Protein AF-A0A803NLQ7-F1 (afdb_monomer)

Radius of gyration: 34.29 Å; Cα contacts (8 Å, |Δi|>4): 16; chains: 1; bounding box: 87×57×87 Å

Secondary structure (DSSP, 8-state):
---HHHHHHHHHHHHHHHHHHHHHHHHHHHHHHHHHHHHHHHHHHHHHHHHHHHHHHHHHHHHHHHHHHH-TT---GGGGGGHHHHHHHHHHHHHHHHHHHHHHT---------------PPPPPP--------THHHHHHHHHHHHHHHH--

pLDDT: mean 75.63, std 23.63, range [31.66, 98.44]

Sequence (153 aa):
MPSTKQLEVDNASLSKEVNDLKDERESIRTLLSKLGEEVKNKQTREEELEKEVESLTTAALEVFYEFWKAYPEGNFDYLGESKSVYLDFCVAQTAVENLEATTSTAPADQSNEIPAAQSVEPPAPSDQGNPYQEPGLLLFEYFSLFYVCLFGP

Structure (mmCIF, N/CA/C/O backbone):
data_AF-A0A803NLQ7-F1
#
_entry.id   AF-A0A803NLQ7-F1
#
loop_
_atom_site.group_PDB
_atom_site.id
_atom_site.type_symbol
_atom_site.label_atom_id
_atom_site.label_alt_id
_atom_site.label_comp_id
_atom_site.label_asym_id
_atom_site.label_entity_id
_atom_site.label_seq_id
_atom_site.pdbx_PDB_ins_code
_atom_site.Cartn_x
_atom_site.Cartn_y
_atom_site.Cartn_z
_atom_site.occupancy
_atom_site.B_iso_or_equiv
_atom_site.auth_seq_id
_atom_site.auth_comp_id
_atom_site.auth_asym_id
_atom_site.auth_atom_id
_atom_site.pdbx_PDB_model_num
ATOM 1 N N . MET A 1 1 ? -43.531 -0.250 50.586 1.00 66.62 1 MET A N 1
ATOM 2 C CA . MET A 1 1 ? -42.084 -0.082 50.833 1.00 66.62 1 MET A CA 1
ATOM 3 C C . MET A 1 1 ? -41.429 -1.443 50.686 1.00 66.62 1 MET A C 1
ATOM 5 O O . MET A 1 1 ? -41.978 -2.386 51.250 1.00 66.62 1 MET A O 1
ATOM 9 N N . PRO A 1 2 ? -40.353 -1.578 49.895 1.00 67.94 2 PRO A N 1
ATOM 10 C CA . PRO A 1 2 ? -39.622 -2.837 49.804 1.00 67.94 2 PRO A CA 1
ATOM 11 C C . PRO A 1 2 ? -39.078 -3.228 51.182 1.00 67.94 2 PRO A C 1
ATOM 13 O O . PRO A 1 2 ? -38.726 -2.369 51.991 1.00 67.94 2 PRO A O 1
ATOM 16 N N . SER A 1 3 ? -39.062 -4.530 51.463 1.00 86.00 3 SER A N 1
ATOM 17 C CA . SER A 1 3 ? -38.464 -5.058 52.690 1.00 86.00 3 SER A CA 1
ATOM 18 C C . SER A 1 3 ? -36.950 -4.846 52.659 1.00 86.00 3 SER A C 1
ATOM 20 O O . SER A 1 3 ? -36.338 -4.952 51.599 1.00 86.00 3 SER A O 1
ATOM 22 N N . THR A 1 4 ? -36.331 -4.618 53.816 1.00 88.88 4 THR A N 1
ATOM 23 C CA . THR A 1 4 ? -34.872 -4.477 53.964 1.00 88.88 4 THR A CA 1
ATOM 24 C C . THR A 1 4 ? -34.108 -5.638 53.321 1.00 88.88 4 THR A C 1
ATOM 26 O O . THR A 1 4 ? -33.102 -5.421 52.659 1.00 88.88 4 THR A O 1
ATOM 29 N N . LYS A 1 5 ? -34.654 -6.860 53.407 1.00 86.19 5 LYS A N 1
ATOM 30 C CA . LYS A 1 5 ? -34.083 -8.056 52.768 1.00 86.19 5 LYS A CA 1
ATOM 31 C C . LYS A 1 5 ? -34.077 -7.980 51.239 1.00 86.19 5 LYS A C 1
ATOM 33 O O . LYS A 1 5 ? -33.161 -8.489 50.611 1.00 86.19 5 LYS A O 1
ATOM 38 N N . GLN A 1 6 ? -35.092 -7.354 50.641 1.00 89.81 6 GLN A N 1
ATOM 39 C CA . GLN A 1 6 ? -35.156 -7.173 49.190 1.00 89.81 6 GLN A CA 1
ATOM 40 C C . GLN A 1 6 ? -34.090 -6.176 48.730 1.00 89.81 6 GLN A C 1
ATOM 42 O O . GLN A 1 6 ? -33.381 -6.441 47.770 1.00 89.81 6 GLN A O 1
ATOM 47 N N . LEU A 1 7 ? -33.914 -5.080 49.475 1.00 90.50 7 LEU A N 1
ATOM 48 C CA . LEU A 1 7 ? -32.880 -4.083 49.185 1.00 90.50 7 LEU A CA 1
ATOM 49 C C . LEU A 1 7 ? -31.461 -4.667 49.274 1.00 90.50 7 LEU A C 1
ATOM 51 O O . LEU A 1 7 ? -30.608 -4.312 48.467 1.00 90.50 7 LEU A O 1
ATOM 55 N N . GLU A 1 8 ? -31.198 -5.568 50.223 1.00 91.44 8 GLU A N 1
ATOM 56 C CA . GLU A 1 8 ? -29.903 -6.257 50.343 1.00 91.44 8 GLU A CA 1
ATOM 57 C C . GLU A 1 8 ? -29.620 -7.180 49.148 1.00 91.44 8 GLU A C 1
ATOM 59 O O . GLU A 1 8 ? -28.505 -7.181 48.623 1.00 91.44 8 GLU A O 1
ATOM 64 N N . VAL A 1 9 ? -30.630 -7.927 48.686 1.00 91.88 9 VAL A N 1
ATOM 65 C CA . VAL A 1 9 ? -30.521 -8.800 47.506 1.00 91.88 9 VAL A CA 1
ATOM 66 C C . VAL A 1 9 ? -30.294 -7.982 46.236 1.00 91.88 9 VAL A C 1
ATOM 68 O O . VAL A 1 9 ? -29.385 -8.290 45.465 1.00 91.88 9 VAL A O 1
ATOM 71 N N . ASP A 1 10 ? -31.066 -6.912 46.045 1.00 93.19 10 ASP A N 1
ATOM 72 C CA . ASP A 1 10 ? -30.948 -6.043 44.873 1.00 93.19 10 ASP A CA 1
ATOM 73 C C . ASP A 1 10 ? -29.567 -5.361 44.837 1.00 93.19 10 ASP A C 1
ATOM 75 O O . ASP A 1 10 ? -28.927 -5.292 43.789 1.00 93.19 10 ASP A O 1
ATOM 79 N N . ASN A 1 11 ? -29.046 -4.934 45.992 1.00 93.62 11 ASN A N 1
ATOM 80 C CA . ASN A 1 11 ? -27.717 -4.328 46.099 1.00 93.62 11 ASN A CA 1
ATOM 81 C C . ASN A 1 11 ? -26.581 -5.330 45.813 1.00 93.62 11 ASN A C 1
ATOM 83 O O . ASN A 1 11 ? -25.607 -4.995 45.133 1.00 93.62 11 ASN A O 1
ATOM 87 N N . ALA A 1 12 ? -26.710 -6.578 46.274 1.00 93.56 12 ALA A N 1
ATOM 88 C CA . ALA A 1 12 ? -25.753 -7.635 45.949 1.00 93.56 12 ALA A CA 1
ATOM 89 C C . ALA A 1 12 ? -25.755 -7.963 44.446 1.00 93.56 12 ALA A C 1
ATOM 91 O O . ALA A 1 12 ? -24.688 -8.130 43.851 1.00 93.56 12 ALA A O 1
ATOM 92 N N . SER A 1 13 ? -26.938 -7.996 43.822 1.00 95.88 13 SER A N 1
ATOM 93 C CA . SER A 1 13 ? -27.083 -8.205 42.377 1.00 95.88 13 SER A CA 1
ATOM 94 C C . SER A 1 13 ? -26.436 -7.074 41.578 1.00 95.88 13 SER A C 1
ATOM 96 O O . SER A 1 13 ? -25.624 -7.338 40.695 1.00 95.88 13 SER A O 1
ATOM 98 N N . LEU A 1 14 ? -26.729 -5.819 41.932 1.00 96.06 14 LEU A N 1
ATOM 99 C CA . LEU A 1 14 ? -26.138 -4.646 41.284 1.00 96.06 14 LEU A CA 1
ATOM 100 C C . LEU A 1 14 ? -24.616 -4.600 41.457 1.00 96.06 14 LEU A C 1
ATOM 102 O O . LEU A 1 14 ? -23.892 -4.286 40.518 1.00 96.06 14 LEU A O 1
ATOM 106 N N . SER A 1 15 ? -24.109 -4.949 42.642 1.00 96.25 15 SER A N 1
ATOM 107 C CA . SER A 1 15 ? -22.663 -5.010 42.893 1.00 96.25 15 SER A CA 1
ATOM 108 C C . SER A 1 15 ? -21.971 -6.047 42.010 1.00 96.25 15 SER A C 1
ATOM 110 O O . SER A 1 15 ? -20.867 -5.800 41.524 1.00 96.25 15 SER A O 1
ATOM 112 N N . LYS A 1 16 ? -22.619 -7.196 41.783 1.00 96.62 16 LYS A N 1
ATOM 113 C CA . LYS A 1 16 ? -22.115 -8.220 40.868 1.00 96.62 16 LYS A CA 1
ATOM 114 C C . LYS A 1 16 ? -22.099 -7.707 39.428 1.00 96.62 1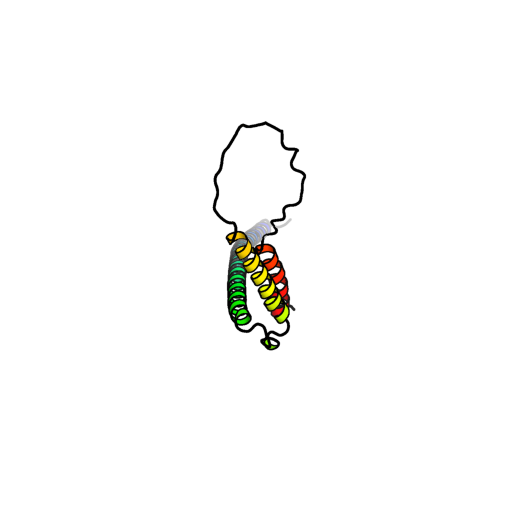6 LYS A C 1
ATOM 116 O O . LYS A 1 16 ? -21.056 -7.762 38.793 1.00 96.62 16 LYS A O 1
ATOM 121 N N . GLU A 1 17 ? -23.207 -7.143 38.957 1.00 97.44 17 GLU A N 1
ATOM 122 C CA . GLU A 1 17 ? -23.325 -6.618 37.591 1.00 97.44 17 GLU A CA 1
ATOM 123 C C . GLU A 1 17 ? -22.293 -5.514 37.305 1.00 97.44 17 GLU A C 1
ATOM 125 O O . GLU A 1 17 ? -21.660 -5.499 36.254 1.00 97.44 17 GLU A O 1
ATOM 130 N N . VAL A 1 18 ? -22.025 -4.633 38.275 1.00 97.38 18 VAL A N 1
ATOM 131 C CA . VAL A 1 18 ? -20.968 -3.614 38.162 1.00 97.38 18 VAL A CA 1
ATOM 132 C C . VAL A 1 18 ? -19.572 -4.232 38.051 1.00 97.38 18 VAL A C 1
ATOM 134 O O . VAL A 1 18 ? -18.720 -3.673 37.358 1.00 97.38 18 VAL A O 1
ATOM 137 N N . ASN A 1 19 ? -19.303 -5.341 38.741 1.00 97.12 19 ASN A N 1
ATOM 138 C CA . ASN A 1 19 ? -18.020 -6.032 38.622 1.00 97.12 19 ASN A CA 1
ATOM 139 C C . ASN A 1 19 ? -17.897 -6.748 37.275 1.00 97.12 19 ASN A C 1
ATOM 141 O O . ASN A 1 19 ? -16.887 -6.556 36.604 1.00 97.12 19 ASN A O 1
ATOM 145 N N . ASP A 1 20 ? -18.939 -7.454 36.837 1.00 97.69 20 ASP A N 1
ATOM 146 C CA . ASP A 1 20 ? -18.964 -8.126 35.534 1.00 97.69 20 ASP A CA 1
ATOM 147 C C . ASP A 1 20 ? -18.722 -7.101 34.399 1.00 97.69 20 ASP A C 1
ATOM 149 O O . ASP A 1 20 ? -17.845 -7.283 33.554 1.00 97.69 20 ASP A O 1
ATOM 153 N N . LEU A 1 21 ? -19.382 -5.935 34.450 1.00 97.94 21 LEU A N 1
ATOM 154 C CA . LEU A 1 21 ? -19.166 -4.842 33.491 1.00 97.94 21 LEU A CA 1
ATOM 155 C C . LEU A 1 21 ? -17.751 -4.243 33.545 1.00 97.94 21 LEU A C 1
ATOM 157 O O . LEU A 1 21 ? -17.234 -3.767 32.529 1.00 97.94 21 LEU A O 1
ATOM 161 N N . LYS A 1 22 ? -17.107 -4.213 34.718 1.00 97.81 22 LYS A N 1
ATOM 162 C CA . LYS A 1 22 ? -15.710 -3.758 34.827 1.00 97.81 22 LYS A CA 1
ATOM 163 C C . LYS A 1 22 ? -14.764 -4.729 34.135 1.00 97.81 22 LYS A C 1
ATOM 165 O O . LYS A 1 22 ? -13.850 -4.255 33.456 1.00 97.81 22 LYS A O 1
ATOM 170 N N . ASP A 1 23 ? -14.998 -6.026 34.287 1.00 97.56 23 ASP A N 1
ATOM 171 C CA . ASP A 1 23 ? -14.184 -7.075 33.678 1.00 97.56 23 ASP A CA 1
ATOM 172 C C . ASP A 1 23 ? -14.364 -7.087 32.155 1.00 97.56 23 ASP A C 1
ATOM 174 O O . ASP A 1 23 ? -13.380 -7.095 31.412 1.00 97.56 23 ASP A O 1
ATOM 178 N N . GLU A 1 24 ? -15.603 -6.963 31.670 1.00 98.25 24 GLU A N 1
ATOM 179 C CA . GLU A 1 24 ? -15.890 -6.815 30.239 1.00 98.25 24 GLU A CA 1
ATOM 180 C C . GLU A 1 24 ? -15.211 -5.577 29.648 1.00 98.25 24 GLU A C 1
ATOM 182 O O . GLU A 1 24 ? -14.551 -5.658 28.609 1.00 98.25 24 GLU A O 1
ATOM 187 N N . ARG A 1 25 ? -15.299 -4.429 30.330 1.00 98.19 25 ARG A N 1
ATOM 188 C CA . ARG A 1 25 ? -14.629 -3.196 29.897 1.00 98.19 25 ARG A CA 1
ATOM 189 C C . ARG A 1 25 ? -13.115 -3.378 29.808 1.00 98.19 25 ARG A C 1
ATOM 191 O O . ARG A 1 25 ? -12.493 -2.845 28.889 1.00 98.19 25 ARG A O 1
ATOM 198 N N . GLU A 1 26 ? -12.511 -4.085 30.756 1.00 98.00 26 GLU A N 1
ATOM 199 C CA . GLU A 1 26 ? -11.067 -4.327 30.751 1.00 98.00 26 GLU A CA 1
ATOM 200 C C . GLU A 1 26 ? -10.649 -5.291 29.632 1.00 98.00 26 GLU A C 1
ATOM 202 O O . GLU A 1 26 ? -9.649 -5.066 28.942 1.00 98.00 26 GLU A O 1
ATOM 207 N N . SER A 1 27 ? -11.475 -6.303 29.365 1.00 98.25 27 SER A N 1
ATOM 208 C CA . SER A 1 27 ? -11.308 -7.199 28.221 1.00 98.25 27 SER A CA 1
ATOM 209 C C . SER A 1 27 ? -11.376 -6.435 26.893 1.00 98.25 27 SER A C 1
ATOM 211 O O . SER A 1 27 ? -10.475 -6.552 26.059 1.00 98.25 27 SER A O 1
ATOM 213 N N . ILE A 1 28 ? -12.372 -5.557 26.724 1.00 98.44 28 ILE A N 1
ATOM 214 C CA . ILE A 1 28 ? -12.520 -4.714 25.526 1.00 98.44 28 ILE A CA 1
ATOM 215 C C . ILE A 1 28 ? -11.309 -3.794 25.343 1.00 98.44 28 ILE A C 1
ATOM 217 O O . ILE A 1 28 ? -10.797 -3.678 24.231 1.00 98.44 28 ILE A O 1
ATOM 221 N N . ARG A 1 29 ? -10.806 -3.166 26.413 1.00 98.19 29 ARG A N 1
ATOM 222 C CA . ARG A 1 29 ? -9.589 -2.337 26.340 1.00 98.19 29 ARG A CA 1
ATOM 223 C C . ARG A 1 29 ? -8.387 -3.134 25.861 1.00 98.19 29 ARG A C 1
ATOM 225 O O . ARG A 1 29 ? -7.671 -2.673 24.979 1.00 98.19 29 ARG A O 1
ATOM 232 N N . THR A 1 30 ? -8.207 -4.340 26.392 1.00 98.19 30 THR A N 1
ATOM 233 C CA . THR A 1 30 ? -7.112 -5.228 25.987 1.00 98.19 30 THR A CA 1
ATOM 234 C C . THR A 1 30 ? -7.209 -5.586 24.503 1.00 98.19 30 THR A C 1
ATOM 236 O O . THR A 1 30 ? -6.204 -5.557 23.792 1.00 98.19 30 THR A O 1
ATOM 239 N N . LEU A 1 31 ? -8.414 -5.894 24.015 1.00 98.25 31 LEU A N 1
ATOM 240 C CA . LEU A 1 31 ? -8.643 -6.189 22.599 1.00 98.25 31 LEU A CA 1
ATOM 241 C C . LEU A 1 31 ? -8.384 -4.969 21.709 1.00 98.25 31 LEU A C 1
ATOM 243 O O . LEU A 1 31 ? -7.722 -5.103 20.683 1.00 98.25 31 LEU A O 1
ATOM 247 N N . LEU A 1 32 ? -8.834 -3.780 22.117 1.00 98.00 32 LEU A N 1
ATOM 248 C CA . LEU A 1 32 ? -8.583 -2.537 21.383 1.00 98.00 32 LEU A CA 1
ATOM 249 C C . LEU A 1 32 ? -7.092 -2.200 21.306 1.00 98.00 32 LEU A C 1
ATOM 251 O O . LEU A 1 32 ? -6.620 -1.796 20.247 1.00 98.00 32 LEU A O 1
ATOM 255 N N . SER A 1 33 ? -6.337 -2.399 22.389 1.00 97.62 33 SER A N 1
ATOM 256 C CA . SER A 1 33 ? -4.886 -2.196 22.379 1.00 97.62 33 SER A CA 1
ATOM 257 C C . SER A 1 33 ? -4.183 -3.142 21.406 1.00 97.62 33 SER A C 1
ATOM 259 O O . SER A 1 33 ? -3.367 -2.685 20.611 1.00 97.62 33 SER A O 1
ATOM 261 N N . LYS A 1 34 ? -4.542 -4.434 21.410 1.00 98.12 34 LYS A N 1
ATOM 262 C CA . LYS A 1 34 ? -3.988 -5.416 20.462 1.00 98.12 34 LYS A CA 1
ATOM 263 C C . LYS A 1 34 ? -4.327 -5.073 19.014 1.00 98.12 34 LYS A C 1
ATOM 265 O O . LYS A 1 34 ? -3.459 -5.149 18.154 1.00 98.12 34 LYS A O 1
ATOM 270 N N . LEU A 1 35 ? -5.567 -4.659 18.753 1.00 97.88 35 LEU A N 1
ATOM 271 C CA . LEU A 1 35 ? -5.986 -4.237 17.420 1.00 97.88 35 LEU A CA 1
ATOM 272 C C . LEU A 1 35 ? -5.216 -2.994 16.956 1.00 97.88 35 LEU A C 1
ATOM 274 O O . LEU A 1 35 ? -4.787 -2.935 15.809 1.00 97.88 35 LEU A O 1
ATOM 278 N N . GLY A 1 36 ? -5.006 -2.018 17.845 1.00 98.06 36 GLY A N 1
ATOM 279 C CA . GLY A 1 36 ? -4.209 -0.830 17.540 1.00 98.06 36 GLY A CA 1
ATOM 280 C C . GLY A 1 36 ? -2.761 -1.168 17.177 1.00 98.06 36 GLY A C 1
ATOM 281 O O . GLY A 1 36 ? -2.215 -0.604 16.230 1.00 98.06 36 GLY A O 1
ATOM 282 N N . GLU A 1 37 ? -2.154 -2.121 17.885 1.00 97.94 37 GLU A N 1
ATOM 283 C CA . GLU A 1 37 ? -0.816 -2.623 17.563 1.00 97.94 37 GLU A CA 1
ATOM 284 C C . GLU A 1 37 ? -0.788 -3.365 16.219 1.00 97.94 37 GLU A C 1
ATOM 286 O O . GLU A 1 37 ? 0.096 -3.122 15.399 1.00 97.94 37 GLU A O 1
ATOM 291 N N . GLU A 1 38 ? -1.785 -4.210 15.942 1.00 97.94 38 GLU A N 1
ATOM 292 C CA . GLU A 1 38 ? -1.892 -4.923 14.666 1.00 97.94 38 GLU A CA 1
ATOM 293 C C . GLU A 1 38 ? -2.028 -3.960 13.478 1.00 97.94 38 GLU A C 1
ATOM 295 O O . GLU A 1 38 ? -1.360 -4.144 12.461 1.00 97.94 38 GLU A O 1
ATOM 300 N N . VAL A 1 39 ? -2.851 -2.914 13.607 1.00 97.88 39 VAL A N 1
ATOM 301 C CA . VAL A 1 39 ? -3.004 -1.878 12.572 1.00 97.88 39 VAL A CA 1
ATOM 302 C C . VAL A 1 39 ? -1.676 -1.177 12.310 1.00 97.88 39 VAL A C 1
ATOM 304 O O . VAL A 1 39 ? -1.276 -1.049 11.155 1.00 97.88 39 VAL A O 1
ATOM 307 N N . LYS A 1 40 ? -0.959 -0.783 13.367 1.00 97.56 40 LYS A N 1
ATOM 308 C CA . LYS A 1 40 ? 0.344 -0.130 13.229 1.00 97.56 40 LYS A CA 1
ATOM 309 C C . LYS A 1 40 ? 1.360 -1.035 12.527 1.00 97.56 40 LYS A C 1
ATOM 311 O O . LYS A 1 40 ? 2.056 -0.587 11.624 1.00 97.56 40 LYS A O 1
ATOM 316 N N . ASN A 1 41 ? 1.413 -2.311 12.904 1.00 97.81 41 ASN A N 1
ATOM 317 C CA . ASN A 1 41 ? 2.328 -3.270 12.286 1.00 97.81 41 ASN A CA 1
ATOM 318 C C . ASN A 1 41 ? 2.014 -3.482 10.799 1.00 97.81 41 ASN A C 1
ATOM 320 O O . ASN A 1 41 ? 2.933 -3.597 9.991 1.00 97.81 41 ASN A O 1
ATOM 324 N N . LYS A 1 42 ? 0.728 -3.503 10.422 1.00 96.88 42 LYS A N 1
ATOM 325 C CA . LYS A 1 42 ? 0.318 -3.587 9.012 1.00 96.88 42 LYS A CA 1
ATOM 326 C C . LYS A 1 42 ? 0.742 -2.355 8.218 1.00 96.88 42 LYS A C 1
ATOM 328 O O . LYS A 1 42 ? 1.287 -2.531 7.138 1.00 96.88 42 LYS A O 1
ATOM 333 N N . GLN A 1 43 ? 0.567 -1.154 8.769 1.00 97.31 43 GLN A N 1
ATOM 334 C CA . GLN A 1 43 ? 1.007 0.089 8.124 1.00 97.31 43 GLN A CA 1
ATOM 335 C C . GLN A 1 43 ? 2.519 0.100 7.889 1.00 97.31 43 GLN A C 1
ATOM 337 O O . GLN A 1 43 ? 2.968 0.362 6.783 1.00 97.31 43 GLN A O 1
ATOM 342 N N . THR A 1 44 ? 3.314 -0.276 8.894 1.00 97.38 44 THR A N 1
ATOM 343 C CA . THR A 1 44 ? 4.769 -0.378 8.717 1.00 97.38 44 THR A CA 1
ATOM 344 C C . THR A 1 44 ? 5.141 -1.399 7.641 1.00 97.38 44 THR A C 1
ATOM 346 O O . THR A 1 44 ? 6.012 -1.135 6.818 1.00 97.38 44 THR A O 1
ATOM 349 N N . ARG A 1 45 ? 4.460 -2.552 7.595 1.00 96.75 45 ARG A N 1
ATOM 350 C CA . ARG A 1 45 ? 4.722 -3.562 6.563 1.00 96.75 45 ARG A CA 1
ATOM 351 C C . ARG A 1 45 ? 4.338 -3.083 5.159 1.00 96.75 45 ARG A C 1
ATOM 353 O O . ARG A 1 45 ? 5.003 -3.462 4.200 1.00 96.75 45 ARG A O 1
ATOM 360 N N . GLU A 1 46 ? 3.276 -2.296 5.040 1.00 95.94 46 GLU A N 1
ATOM 361 C CA . GLU A 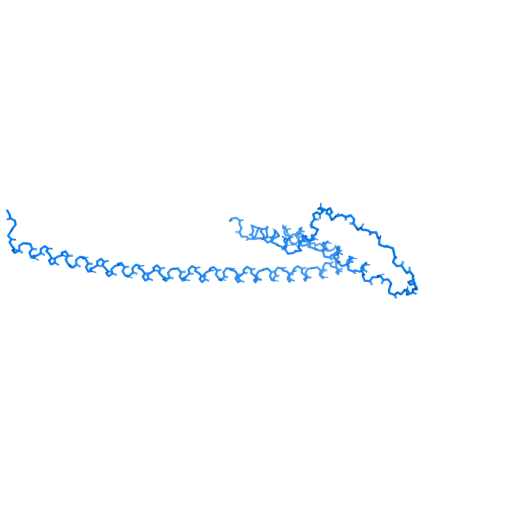1 46 ? 2.843 -1.678 3.785 1.00 95.94 46 GLU A CA 1
ATOM 362 C C . GLU A 1 46 ? 3.892 -0.685 3.270 1.00 95.94 46 GLU A C 1
ATOM 364 O O . GLU A 1 46 ? 4.337 -0.822 2.135 1.00 95.94 46 GLU A O 1
ATOM 369 N N . GLU A 1 47 ? 4.393 0.207 4.129 1.00 95.62 47 GLU A N 1
ATOM 370 C CA . GLU A 1 47 ? 5.477 1.144 3.791 1.00 95.62 47 GLU A CA 1
ATOM 371 C C . GLU A 1 47 ? 6.775 0.422 3.377 1.00 95.62 47 GLU A C 1
ATOM 373 O O . GLU A 1 47 ? 7.509 0.873 2.496 1.00 95.62 47 GLU A O 1
ATOM 378 N N . GLU A 1 48 ? 7.099 -0.705 4.018 1.00 96.75 48 GLU A N 1
ATOM 379 C CA . GLU A 1 48 ? 8.252 -1.530 3.638 1.00 96.75 48 GLU A CA 1
ATOM 380 C C . GLU A 1 48 ? 8.070 -2.179 2.262 1.00 96.75 48 GLU A C 1
ATOM 382 O O . GLU A 1 48 ? 9.017 -2.227 1.478 1.00 96.75 48 GLU A O 1
ATOM 387 N N . LEU A 1 49 ? 6.865 -2.680 1.969 1.00 94.50 49 LEU A N 1
ATOM 388 C CA . LEU A 1 49 ? 6.539 -3.261 0.667 1.00 94.50 49 LEU A CA 1
ATOM 389 C C . LEU A 1 49 ? 6.578 -2.217 -0.441 1.00 94.50 49 LEU A C 1
ATOM 391 O O . LEU A 1 49 ? 7.101 -2.505 -1.511 1.00 94.50 49 LEU A O 1
ATOM 395 N N . GLU A 1 50 ? 6.055 -1.020 -0.189 1.00 94.00 50 GLU A N 1
ATOM 396 C CA . GLU A 1 50 ? 6.084 0.085 -1.146 1.00 94.00 50 GLU A CA 1
ATOM 397 C C . GLU A 1 50 ? 7.526 0.381 -1.581 1.00 94.00 50 GLU A C 1
ATOM 399 O O . GLU A 1 50 ? 7.838 0.316 -2.770 1.00 94.00 50 GLU A O 1
ATOM 404 N N . LYS A 1 51 ? 8.443 0.533 -0.618 1.00 93.31 51 LYS A N 1
ATOM 405 C CA . LYS A 1 51 ? 9.876 0.739 -0.891 1.00 93.31 51 LYS A CA 1
ATOM 406 C C . LYS A 1 51 ? 10.525 -0.422 -1.643 1.00 93.31 51 LYS A C 1
ATOM 408 O O . LYS A 1 51 ? 11.385 -0.210 -2.497 1.00 93.31 51 LYS A O 1
ATOM 413 N N . GLU A 1 52 ? 10.156 -1.659 -1.315 1.00 94.62 52 GLU A N 1
ATOM 414 C CA . GLU A 1 52 ? 10.675 -2.845 -2.005 1.00 94.62 52 GLU A CA 1
ATOM 415 C C . GLU A 1 52 ? 10.223 -2.870 -3.473 1.00 94.62 52 GLU A C 1
ATOM 417 O O . GLU A 1 52 ? 11.036 -3.106 -4.370 1.00 94.62 52 GLU A O 1
ATOM 422 N N . VAL A 1 53 ? 8.952 -2.557 -3.737 1.00 89.69 53 VAL A N 1
ATOM 423 C CA . VAL A 1 53 ? 8.405 -2.480 -5.097 1.00 89.69 53 VAL A CA 1
ATOM 424 C C . VAL A 1 53 ? 9.032 -1.325 -5.878 1.00 89.69 53 VAL A C 1
ATOM 426 O O . VAL A 1 53 ? 9.388 -1.521 -7.040 1.00 89.69 53 VAL A O 1
ATOM 429 N N . GLU A 1 54 ? 9.230 -0.154 -5.269 1.00 88.00 54 GLU A N 1
ATOM 430 C CA . GLU A 1 54 ? 9.935 0.975 -5.896 1.00 88.00 54 GLU A CA 1
ATOM 431 C C . GLU A 1 54 ? 11.355 0.583 -6.32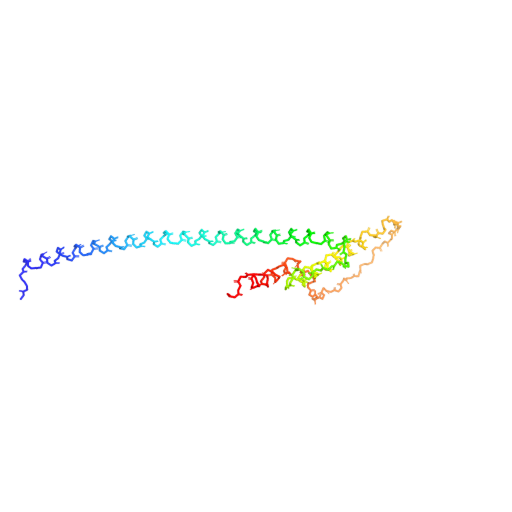6 1.00 88.00 54 GLU A C 1
ATOM 433 O O . GLU A 1 54 ? 11.764 0.825 -7.468 1.00 88.00 54 GLU A O 1
ATOM 438 N N . SER A 1 55 ? 12.096 -0.081 -5.434 1.00 91.75 55 SER A N 1
ATOM 439 C CA . SER A 1 55 ? 13.458 -0.538 -5.714 1.00 91.75 55 SER A CA 1
ATOM 440 C C . SER A 1 55 ? 13.494 -1.559 -6.851 1.00 91.75 55 SER A C 1
ATOM 442 O O . SER A 1 55 ? 14.309 -1.431 -7.767 1.00 91.75 55 SER A O 1
ATOM 444 N N . LEU A 1 56 ? 12.593 -2.546 -6.834 1.00 90.19 56 LEU A N 1
ATOM 445 C CA . LEU A 1 56 ? 12.507 -3.55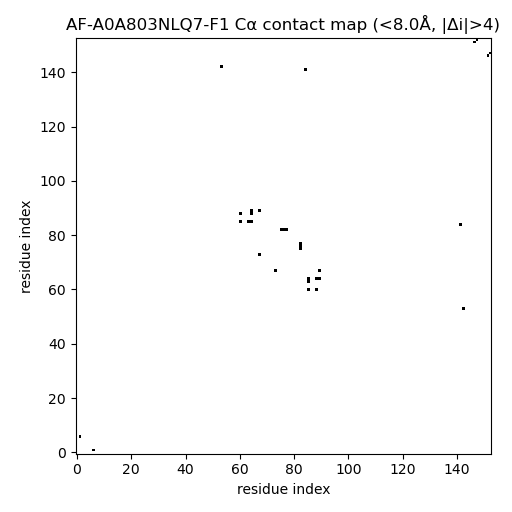9 -7.887 1.00 90.19 56 LEU A CA 1
ATOM 446 C C . LEU A 1 56 ? 12.084 -2.961 -9.230 1.00 90.19 56 LEU A C 1
ATOM 448 O O . LEU A 1 56 ? 12.623 -3.348 -10.266 1.00 90.19 56 LEU A O 1
ATOM 452 N N . THR A 1 57 ? 11.153 -2.008 -9.220 1.00 87.06 57 THR A N 1
ATOM 453 C CA . THR A 1 57 ? 10.695 -1.314 -10.430 1.00 87.06 57 THR A CA 1
ATOM 454 C C . THR A 1 57 ? 11.835 -0.520 -11.054 1.00 87.06 57 THR A C 1
ATOM 456 O O . THR A 1 57 ? 12.077 -0.638 -12.253 1.00 87.06 57 THR A O 1
ATOM 459 N N . THR A 1 58 ? 12.591 0.213 -10.234 1.00 87.31 58 THR A N 1
ATOM 460 C CA . THR A 1 58 ? 13.777 0.956 -10.681 1.00 87.31 58 THR A CA 1
ATOM 461 C C . THR A 1 58 ? 14.811 0.015 -11.299 1.00 87.31 58 THR A C 1
ATOM 463 O O . THR A 1 58 ? 15.217 0.215 -12.440 1.00 87.31 58 THR A O 1
ATOM 466 N N . ALA A 1 59 ? 15.158 -1.077 -10.609 1.00 88.75 59 ALA A N 1
ATOM 467 C CA . ALA A 1 59 ? 16.111 -2.058 -11.125 1.00 88.75 59 ALA A CA 1
ATOM 468 C C . ALA A 1 59 ? 15.639 -2.701 -12.444 1.00 88.75 59 ALA A C 1
ATOM 470 O O . ALA A 1 59 ? 16.433 -2.921 -13.358 1.00 88.75 59 ALA A O 1
ATOM 471 N N . ALA A 1 60 ? 14.341 -2.991 -12.575 1.00 87.38 60 ALA A N 1
ATOM 472 C CA . ALA A 1 60 ? 13.777 -3.537 -13.806 1.00 87.38 60 ALA A CA 1
ATOM 473 C C . ALA A 1 60 ? 13.851 -2.537 -14.972 1.00 87.38 60 ALA A C 1
ATOM 475 O O . ALA A 1 60 ? 14.151 -2.939 -16.099 1.00 87.38 60 ALA A O 1
ATOM 476 N N . LEU A 1 61 ? 13.595 -1.252 -14.711 1.00 89.50 61 LEU A N 1
ATOM 477 C CA . LEU A 1 61 ? 13.705 -0.180 -15.702 1.00 89.50 61 LEU A CA 1
ATOM 478 C C . LEU A 1 61 ? 15.155 0.028 -16.152 1.00 89.50 61 LEU A C 1
ATOM 480 O O . LEU A 1 61 ? 15.401 0.136 -17.350 1.00 89.50 61 LEU A O 1
ATOM 484 N N . GLU A 1 62 ? 16.117 0.000 -15.229 1.00 89.88 62 GLU A N 1
ATOM 485 C CA . GLU A 1 62 ? 17.549 0.090 -15.544 1.00 89.88 62 GLU A CA 1
ATOM 486 C C . GLU A 1 62 ? 18.017 -1.085 -16.414 1.00 89.88 62 GLU A C 1
ATOM 488 O O . GLU A 1 62 ? 18.639 -0.885 -17.458 1.00 89.88 62 GLU A O 1
ATOM 493 N N . VAL A 1 63 ? 17.661 -2.320 -16.041 1.00 91.56 63 VAL A N 1
ATOM 494 C CA . VAL A 1 63 ? 17.984 -3.514 -16.842 1.00 91.56 63 VAL A CA 1
ATOM 495 C C . VAL A 1 63 ? 17.352 -3.430 -18.231 1.00 91.56 63 VAL A C 1
ATOM 497 O O . VAL A 1 63 ? 17.987 -3.781 -19.229 1.00 91.56 63 VAL A O 1
ATOM 500 N N . PHE A 1 64 ? 16.104 -2.963 -18.311 1.00 90.44 64 PHE A N 1
ATOM 501 C CA . PHE A 1 64 ? 15.438 -2.765 -19.591 1.00 90.44 64 PHE A CA 1
ATOM 502 C C . PHE A 1 64 ? 16.136 -1.700 -20.436 1.00 90.44 64 PHE A C 1
ATOM 504 O O . PHE A 1 64 ? 16.315 -1.911 -21.632 1.00 90.44 64 PHE A O 1
ATOM 511 N N . TYR A 1 65 ? 16.556 -0.588 -19.835 1.00 91.81 65 TYR A N 1
ATOM 512 C CA . TYR A 1 65 ? 17.254 0.481 -20.536 1.00 91.81 65 TYR A CA 1
ATOM 513 C C . TYR A 1 65 ? 18.571 -0.002 -21.150 1.00 91.81 65 TYR A C 1
ATOM 515 O O . TYR A 1 65 ? 18.814 0.243 -22.331 1.00 91.81 65 TYR A O 1
ATOM 523 N N . GLU A 1 66 ? 19.371 -0.775 -20.412 1.00 93.94 66 GLU A N 1
ATOM 524 C CA . GLU A 1 66 ? 20.596 -1.384 -20.946 1.00 93.94 66 GLU A CA 1
ATOM 525 C C . GLU A 1 66 ? 20.304 -2.330 -22.122 1.00 93.94 66 GLU A C 1
ATOM 527 O O . GLU A 1 66 ? 20.988 -2.308 -23.150 1.00 93.94 66 GLU A O 1
ATOM 532 N N . PHE A 1 67 ? 19.241 -3.135 -22.014 1.00 93.56 67 PHE A N 1
ATOM 533 C CA . PHE A 1 67 ? 18.796 -3.998 -23.108 1.00 93.56 67 PHE A CA 1
ATOM 534 C C . PHE A 1 67 ? 18.337 -3.194 -24.333 1.00 93.56 67 PHE A C 1
ATOM 536 O O . PHE A 1 67 ? 18.730 -3.498 -25.462 1.00 93.56 67 PHE A O 1
ATOM 543 N N . TRP A 1 68 ? 17.533 -2.154 -24.120 1.00 94.19 68 TRP A N 1
ATOM 544 C CA . TRP A 1 68 ? 17.022 -1.277 -25.166 1.00 94.19 68 TRP A CA 1
ATOM 545 C C . TRP A 1 68 ? 18.150 -0.520 -25.871 1.00 94.19 68 TRP A C 1
ATOM 547 O O . TRP A 1 68 ? 18.171 -0.469 -27.097 1.00 94.19 68 TRP A O 1
ATOM 557 N N . LYS A 1 69 ? 19.141 -0.011 -25.132 1.00 93.31 69 LYS A N 1
ATOM 558 C CA . LYS A 1 69 ? 20.312 0.687 -25.684 1.00 93.31 69 LYS A CA 1
ATOM 559 C C . LYS A 1 69 ? 21.129 -0.211 -26.617 1.00 93.31 69 LYS A C 1
ATOM 561 O O . LYS A 1 69 ? 21.646 0.261 -27.629 1.00 93.31 69 LYS A O 1
ATOM 566 N N . ALA A 1 70 ? 21.210 -1.508 -26.313 1.00 94.00 70 ALA A N 1
ATOM 567 C CA . ALA A 1 70 ? 21.842 -2.496 -27.185 1.00 94.00 70 ALA A CA 1
ATOM 568 C C . ALA A 1 70 ? 20.992 -2.851 -28.423 1.00 94.00 70 ALA A C 1
ATOM 570 O O . ALA A 1 70 ? 21.551 -3.210 -29.461 1.00 94.00 70 ALA A O 1
ATOM 571 N N . TYR A 1 71 ? 19.661 -2.743 -28.333 1.00 92.44 71 TYR A N 1
ATOM 572 C CA . TYR A 1 71 ? 18.713 -3.133 -29.386 1.00 92.44 71 TYR A CA 1
ATOM 573 C C . TYR A 1 71 ? 17.554 -2.125 -29.549 1.00 92.44 71 TYR A C 1
ATOM 575 O O . TYR A 1 71 ? 16.391 -2.480 -29.332 1.00 92.44 71 TYR A O 1
ATOM 583 N N . PRO A 1 72 ? 17.825 -0.877 -29.978 1.00 87.25 72 PRO A N 1
ATOM 584 C CA . PRO A 1 72 ? 16.828 0.201 -29.960 1.00 87.25 72 PRO A CA 1
ATOM 585 C C . PRO A 1 72 ? 15.682 -0.005 -30.961 1.00 87.25 72 PRO A C 1
ATOM 587 O O . PRO A 1 72 ? 14.576 0.490 -30.757 1.00 87.25 72 PRO A O 1
ATOM 590 N N . GLU A 1 73 ? 15.926 -0.772 -32.026 1.00 88.69 73 GLU A N 1
ATOM 591 C CA . GLU A 1 73 ? 14.937 -1.131 -33.055 1.00 88.69 73 GLU A CA 1
ATOM 592 C C . GLU A 1 73 ? 14.177 -2.434 -32.729 1.00 88.69 73 GLU A C 1
ATOM 594 O O . GLU A 1 73 ? 13.474 -2.988 -33.577 1.00 88.69 73 GLU A O 1
ATOM 599 N N . GLY A 1 74 ? 14.336 -2.961 -31.510 1.00 88.06 74 GLY A N 1
ATOM 600 C CA . GLY A 1 74 ? 13.674 -4.181 -31.063 1.00 88.06 74 GLY A CA 1
ATOM 601 C C . GLY A 1 74 ? 12.144 -4.084 -31.078 1.00 88.06 74 GLY A C 1
ATOM 602 O O . GLY A 1 74 ? 11.554 -3.016 -30.907 1.00 88.06 74 GLY A O 1
ATOM 603 N N . ASN A 1 75 ? 11.475 -5.229 -31.252 1.00 89.81 75 ASN A N 1
ATOM 604 C CA . ASN A 1 75 ? 10.034 -5.307 -31.027 1.00 89.81 75 ASN A CA 1
ATOM 605 C C . ASN A 1 75 ? 9.746 -5.518 -29.532 1.00 89.81 75 ASN A C 1
ATOM 607 O O . ASN A 1 75 ? 10.059 -6.573 -28.982 1.00 89.81 75 ASN A O 1
ATOM 611 N N . PHE A 1 76 ? 9.090 -4.537 -28.913 1.00 90.31 76 PHE A N 1
ATOM 612 C CA . PHE A 1 76 ? 8.720 -4.539 -27.496 1.00 90.31 76 PHE A CA 1
ATOM 613 C C . PHE A 1 76 ? 7.211 -4.711 -27.247 1.00 90.31 76 PHE A C 1
ATOM 615 O O . PHE A 1 76 ? 6.722 -4.386 -26.170 1.00 90.31 76 PHE A O 1
ATOM 622 N N . ASP A 1 77 ? 6.443 -5.213 -28.220 1.00 90.81 77 ASP A N 1
ATOM 623 C CA . ASP A 1 77 ? 4.988 -5.417 -28.076 1.00 90.81 77 ASP A CA 1
ATOM 624 C C . ASP A 1 77 ? 4.616 -6.406 -26.957 1.00 90.81 77 ASP A C 1
ATOM 626 O O . ASP A 1 77 ? 3.510 -6.351 -26.424 1.00 90.81 77 ASP A O 1
ATOM 630 N N . TYR A 1 78 ? 5.549 -7.272 -26.545 1.00 87.44 78 TYR A N 1
ATOM 631 C CA . TYR A 1 78 ? 5.365 -8.177 -25.406 1.00 87.44 78 TYR A CA 1
ATOM 632 C C . TYR A 1 78 ? 5.192 -7.443 -24.066 1.00 87.44 78 TYR A C 1
ATOM 634 O O . TYR A 1 78 ? 4.706 -8.044 -23.113 1.00 87.44 78 TYR A O 1
ATOM 642 N N . LEU A 1 79 ? 5.573 -6.162 -23.988 1.00 86.44 79 LEU A N 1
ATOM 643 C CA . LEU A 1 79 ? 5.365 -5.322 -22.807 1.00 86.44 79 LEU A CA 1
ATOM 644 C C . LEU A 1 79 ? 3.904 -4.875 -22.643 1.00 86.44 79 LEU A C 1
ATOM 646 O O . LEU A 1 79 ? 3.554 -4.335 -21.595 1.00 86.44 79 LEU A O 1
ATOM 650 N N . GLY A 1 80 ? 3.053 -5.080 -23.655 1.00 92.25 80 GLY A N 1
ATOM 651 C CA . GLY A 1 80 ? 1.637 -4.725 -23.597 1.00 92.25 80 GLY A CA 1
ATOM 652 C C . GLY A 1 80 ? 1.417 -3.256 -23.231 1.00 92.25 80 GLY A C 1
ATOM 653 O O . GLY A 1 80 ? 2.032 -2.359 -23.808 1.00 92.25 80 GLY A O 1
ATOM 654 N N . GLU A 1 81 ? 0.544 -3.013 -22.256 1.00 90.56 81 GLU A N 1
ATOM 655 C CA . GLU A 1 81 ? 0.180 -1.668 -21.791 1.00 90.56 81 GLU A CA 1
ATOM 656 C C . GLU A 1 81 ? 1.343 -0.926 -21.122 1.00 90.56 81 GLU A C 1
ATOM 658 O O . GLU A 1 81 ? 1.417 0.298 -21.187 1.00 90.56 81 GLU A O 1
ATOM 663 N N . SER A 1 82 ? 2.308 -1.648 -20.549 1.00 84.75 82 SER A N 1
ATOM 664 C CA . SER A 1 82 ? 3.477 -1.040 -19.909 1.00 84.75 82 SER A CA 1
ATOM 665 C C . SER A 1 82 ? 4.508 -0.525 -20.916 1.00 84.75 82 SER A C 1
ATOM 667 O O . SER A 1 82 ? 5.443 0.171 -20.526 1.00 84.75 82 SER A O 1
ATOM 669 N N . LYS A 1 83 ? 4.361 -0.836 -22.213 1.00 87.81 83 LYS A N 1
ATOM 670 C CA . LYS A 1 83 ? 5.336 -0.481 -23.255 1.00 87.81 83 LYS A CA 1
ATOM 671 C C . LYS A 1 83 ? 5.678 1.010 -23.263 1.00 87.81 83 LYS A C 1
ATOM 673 O O . LYS A 1 83 ? 6.851 1.346 -23.398 1.00 87.81 83 LYS A O 1
ATOM 678 N N . SER A 1 84 ? 4.688 1.894 -23.118 1.00 88.88 84 SER A N 1
ATOM 679 C CA . SER A 1 84 ? 4.933 3.342 -23.107 1.00 88.88 84 SER A CA 1
ATOM 680 C C . SER A 1 84 ? 5.808 3.756 -21.928 1.00 88.88 84 SER A C 1
ATOM 682 O O . SER A 1 84 ? 6.794 4.443 -22.139 1.00 88.88 84 SER A O 1
ATOM 684 N N . VAL A 1 85 ? 5.530 3.250 -20.724 1.00 86.00 85 VAL A N 1
ATOM 685 C CA . VAL A 1 85 ? 6.283 3.582 -19.502 1.00 86.00 85 VAL A CA 1
ATOM 686 C C . VAL A 1 85 ? 7.763 3.221 -19.638 1.00 86.00 85 VAL A C 1
ATOM 688 O O . VAL A 1 85 ? 8.638 4.034 -19.349 1.00 86.00 85 VAL A O 1
ATOM 691 N N . TYR A 1 86 ? 8.054 2.014 -20.126 1.00 86.81 86 TYR A N 1
ATOM 692 C CA . TYR A 1 86 ? 9.430 1.555 -20.324 1.00 86.81 86 TYR A CA 1
ATOM 693 C C . TYR A 1 86 ? 10.173 2.367 -21.398 1.00 86.81 86 TYR A C 1
ATOM 695 O O . TYR A 1 86 ? 11.358 2.663 -21.239 1.00 86.81 86 TYR A O 1
ATOM 703 N N . LEU A 1 87 ? 9.496 2.749 -22.486 1.00 90.00 87 LEU A N 1
ATOM 704 C CA . LEU A 1 87 ? 10.104 3.555 -23.548 1.00 90.00 87 LEU A CA 1
ATOM 705 C C . LEU A 1 87 ? 10.292 5.020 -23.133 1.00 90.00 87 LEU A C 1
ATOM 707 O O . LEU A 1 87 ? 11.348 5.586 -23.413 1.00 90.00 87 LEU A O 1
ATOM 711 N N . ASP A 1 88 ? 9.327 5.611 -22.428 1.00 89.62 88 ASP A N 1
ATOM 712 C CA . ASP A 1 88 ? 9.419 6.973 -21.892 1.00 89.62 88 ASP A CA 1
ATOM 713 C C . ASP A 1 88 ? 10.593 7.088 -20.911 1.00 89.62 88 ASP A C 1
ATOM 715 O O . ASP A 1 88 ? 11.374 8.040 -20.989 1.00 89.62 88 ASP A O 1
ATOM 719 N N . PHE A 1 89 ? 10.793 6.071 -20.063 1.00 89.12 89 PHE A N 1
ATOM 720 C CA . PHE A 1 89 ? 11.970 5.971 -19.200 1.00 89.12 89 PHE A CA 1
ATOM 721 C C . PHE A 1 89 ? 13.279 5.972 -20.003 1.00 89.12 89 PHE A C 1
ATOM 723 O O . PHE A 1 89 ? 14.188 6.740 -19.696 1.00 89.12 89 PHE A O 1
ATOM 730 N N . CYS A 1 90 ? 13.375 5.173 -21.072 1.00 90.19 90 CYS A N 1
ATOM 731 C CA . CYS A 1 90 ? 14.582 5.117 -21.905 1.00 90.19 90 CYS A CA 1
ATOM 732 C C . CYS A 1 90 ? 14.901 6.462 -22.573 1.00 90.19 90 CYS A C 1
ATOM 734 O O . CYS A 1 90 ? 16.062 6.879 -22.631 1.00 90.19 90 CYS A O 1
ATOM 736 N N . VAL A 1 91 ? 13.872 7.158 -23.066 1.00 90.44 91 VAL A N 1
ATOM 737 C CA . VAL A 1 91 ? 14.014 8.491 -23.667 1.00 90.44 91 VAL A CA 1
ATOM 738 C C . VAL A 1 91 ? 14.501 9.500 -22.627 1.00 90.44 91 VAL A C 1
ATOM 740 O O . VAL A 1 91 ? 15.440 10.251 -22.901 1.00 90.44 91 VAL A O 1
ATOM 743 N N . ALA A 1 92 ? 13.910 9.496 -21.430 1.00 89.38 92 ALA A N 1
ATOM 744 C CA . ALA A 1 92 ? 14.318 10.372 -20.337 1.00 89.38 92 ALA A CA 1
ATOM 745 C C . ALA A 1 92 ? 15.769 10.105 -19.903 1.00 89.38 92 ALA A C 1
ATOM 747 O O . ALA A 1 92 ? 16.563 11.041 -19.818 1.00 89.38 92 ALA A O 1
ATOM 748 N N . GLN A 1 93 ? 16.146 8.838 -19.718 1.00 89.81 93 GLN A N 1
ATOM 749 C CA . GLN A 1 93 ? 17.498 8.451 -19.315 1.00 89.81 93 GLN A CA 1
ATOM 750 C C . GLN A 1 93 ? 18.547 8.851 -20.363 1.00 89.81 93 GLN A C 1
ATOM 752 O O . GLN A 1 93 ? 19.602 9.386 -20.026 1.00 89.81 93 GLN A O 1
ATOM 757 N N . THR A 1 94 ? 18.221 8.697 -21.649 1.00 90.69 94 THR A N 1
ATOM 758 C CA . THR A 1 94 ? 19.078 9.159 -22.752 1.00 90.69 94 THR A CA 1
ATOM 759 C C . THR A 1 94 ? 19.277 10.679 -22.708 1.00 90.69 94 THR A C 1
ATOM 761 O O . THR A 1 94 ? 20.374 11.177 -22.961 1.00 90.69 94 THR A O 1
ATOM 764 N N . ALA A 1 95 ? 18.230 11.446 -22.384 1.00 88.25 95 ALA A N 1
ATOM 765 C CA . ALA A 1 95 ? 18.332 12.898 -22.248 1.00 88.25 95 ALA A CA 1
ATOM 766 C C . ALA A 1 95 ? 19.242 13.309 -21.078 1.00 88.25 95 ALA A C 1
ATOM 768 O O . ALA A 1 95 ? 20.027 14.247 -21.225 1.00 88.25 95 ALA A O 1
ATOM 769 N N . VAL A 1 96 ? 19.180 12.583 -19.956 1.00 87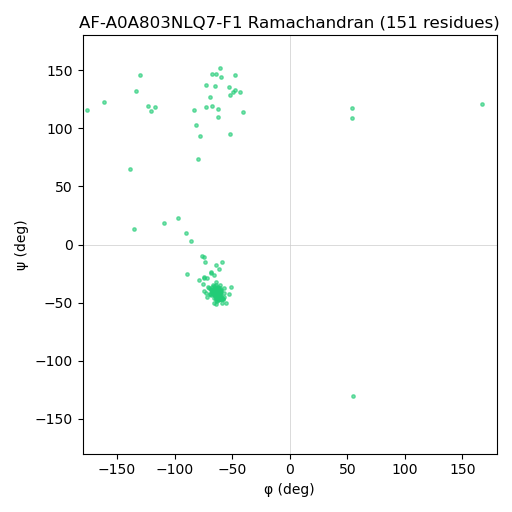.88 96 VAL A N 1
ATOM 770 C CA . VAL A 1 96 ? 20.057 12.788 -18.792 1.00 87.88 96 VAL A CA 1
ATOM 771 C C . VAL A 1 96 ? 21.518 12.508 -19.152 1.00 87.88 96 VAL A C 1
ATOM 773 O O . VAL A 1 96 ? 22.357 13.388 -18.970 1.00 87.88 96 VAL A O 1
ATOM 776 N N . GLU A 1 97 ? 21.823 11.353 -19.753 1.00 89.06 97 GLU A N 1
ATOM 777 C CA . GLU A 1 97 ? 23.192 11.012 -20.181 1.00 89.06 97 GLU A CA 1
ATOM 778 C C . GLU A 1 97 ? 23.776 12.061 -21.141 1.00 89.06 97 GLU A C 1
ATOM 780 O O . GLU A 1 97 ? 24.936 12.468 -21.025 1.00 89.06 97 GLU A O 1
ATOM 785 N N . ASN A 1 98 ? 22.962 12.543 -22.083 1.00 86.88 98 ASN A N 1
ATOM 786 C CA . ASN A 1 98 ? 23.378 13.575 -23.029 1.00 86.88 98 ASN A CA 1
ATOM 787 C C . ASN A 1 98 ? 23.673 14.914 -22.331 1.00 86.88 98 ASN A C 1
ATOM 789 O O . ASN A 1 98 ? 24.629 15.606 -22.693 1.00 86.88 98 ASN A O 1
ATOM 793 N N . LEU A 1 99 ? 22.888 15.284 -21.316 1.00 85.94 99 LEU A N 1
ATOM 794 C CA . LEU A 1 99 ? 23.127 16.489 -20.522 1.00 85.94 99 LEU A CA 1
ATOM 795 C C . LEU A 1 99 ? 24.433 16.378 -19.715 1.00 85.94 99 LEU A C 1
ATOM 797 O O . LEU A 1 99 ? 25.236 17.317 -19.694 1.00 85.94 99 LEU A O 1
ATOM 801 N N . GLU A 1 100 ? 24.698 15.219 -19.116 1.00 82.56 100 GLU A N 1
ATOM 802 C CA . GLU A 1 100 ? 25.934 14.956 -18.371 1.00 82.56 100 GLU A CA 1
ATOM 803 C C . GLU A 1 100 ? 27.175 15.020 -19.276 1.00 82.56 100 GLU A C 1
ATOM 805 O O . GLU A 1 100 ? 28.172 15.662 -18.929 1.00 82.56 100 GLU A O 1
ATOM 810 N N . ALA A 1 101 ? 27.095 14.461 -20.487 1.00 74.69 101 ALA A N 1
ATOM 811 C CA . ALA A 1 101 ? 28.181 14.505 -21.468 1.00 74.69 101 ALA A CA 1
ATOM 812 C C . ALA A 1 101 ? 28.521 15.941 -21.920 1.00 74.69 101 ALA A C 1
ATOM 814 O O . ALA A 1 101 ? 29.695 16.303 -22.057 1.00 74.69 101 ALA A O 1
ATOM 815 N N . THR A 1 102 ? 27.510 16.795 -22.110 1.00 71.69 102 THR A N 1
ATOM 816 C CA . THR A 1 102 ? 27.725 18.206 -22.494 1.00 71.69 102 THR A CA 1
ATOM 817 C C . THR A 1 102 ? 28.299 19.060 -21.362 1.00 71.69 102 THR A C 1
ATOM 819 O O . THR A 1 102 ? 29.075 19.978 -21.627 1.00 71.69 102 THR A O 1
ATOM 822 N N . THR A 1 103 ? 28.007 18.720 -20.104 1.00 59.25 103 THR A N 1
ATOM 823 C CA . THR A 1 103 ? 28.533 19.425 -18.921 1.00 59.25 103 THR A CA 1
ATOM 824 C C . THR A 1 103 ? 29.976 19.012 -18.597 1.00 59.25 103 THR A C 1
ATOM 826 O O . THR A 1 103 ? 30.774 19.829 -18.140 1.00 59.25 103 THR A O 1
ATOM 829 N N . SER A 1 104 ? 30.353 17.766 -18.904 1.00 55.78 104 SER A N 1
ATOM 830 C CA . SER A 1 104 ? 31.713 17.239 -18.712 1.00 55.78 104 SER A CA 1
ATOM 831 C C . SER A 1 104 ? 32.741 17.779 -19.726 1.00 55.78 104 SER A C 1
ATOM 833 O O . SER A 1 104 ? 33.945 17.708 -19.491 1.00 55.78 104 SER A O 1
ATOM 835 N N . THR A 1 105 ? 32.287 18.390 -20.827 1.00 47.62 105 THR A N 1
ATOM 836 C CA . THR A 1 105 ? 33.157 18.908 -21.903 1.00 47.62 105 THR A CA 1
ATOM 837 C C . THR A 1 105 ? 33.449 20.415 -21.778 1.00 47.62 105 THR A C 1
ATOM 839 O O . THR A 1 105 ? 33.790 21.071 -22.762 1.00 47.62 105 THR A O 1
ATOM 842 N N . ALA A 1 106 ? 33.330 21.007 -20.583 1.00 44.78 106 ALA A N 1
ATOM 843 C CA . ALA A 1 106 ? 33.831 22.362 -20.351 1.00 44.78 106 ALA A CA 1
ATOM 844 C C . ALA A 1 106 ? 35.376 22.333 -20.290 1.00 44.78 106 ALA A C 1
ATOM 846 O O . ALA A 1 106 ? 35.932 21.664 -19.417 1.00 44.78 106 ALA A O 1
ATOM 847 N N . PRO A 1 107 ? 36.104 23.017 -21.195 1.00 45.00 107 PRO A N 1
ATOM 848 C CA . PRO A 1 107 ? 37.560 22.994 -21.181 1.00 45.00 107 PRO A CA 1
ATOM 849 C C . PRO A 1 107 ? 38.103 23.703 -19.934 1.00 45.00 107 PRO A C 1
ATOM 851 O O . PRO A 1 107 ? 37.898 24.900 -19.734 1.00 45.00 107 PRO A O 1
ATOM 854 N N . ALA A 1 108 ? 38.843 22.955 -19.117 1.00 51.47 108 ALA A N 1
ATOM 855 C CA . ALA A 1 108 ? 39.756 23.498 -18.125 1.00 51.47 108 ALA A CA 1
ATOM 856 C C . ALA A 1 108 ? 41.039 23.961 -18.832 1.00 51.47 108 ALA A C 1
ATOM 858 O O . ALA A 1 108 ? 41.904 23.139 -19.103 1.00 51.47 108 ALA A O 1
ATOM 859 N N . ASP A 1 109 ? 41.112 25.242 -19.201 1.00 41.84 109 ASP A N 1
ATOM 860 C CA . ASP A 1 109 ? 42.294 26.110 -19.042 1.00 41.84 109 ASP A CA 1
ATOM 861 C C . ASP A 1 109 ? 42.135 27.404 -19.857 1.00 41.84 109 ASP A C 1
ATOM 863 O O . ASP A 1 109 ? 42.037 27.380 -21.082 1.00 41.84 109 ASP A O 1
ATOM 867 N N . GLN A 1 110 ? 42.181 28.553 -19.181 1.00 38.44 110 GLN A N 1
ATOM 868 C CA . GLN A 1 110 ? 43.383 29.394 -19.168 1.00 38.44 110 GLN A CA 1
ATOM 869 C C . GLN A 1 110 ? 43.165 30.591 -18.235 1.00 38.44 110 GLN A C 1
ATOM 871 O O . GLN A 1 110 ? 42.343 31.473 -18.481 1.00 38.44 110 GLN A O 1
ATOM 876 N N . SER A 1 111 ? 43.958 30.622 -17.164 1.00 46.91 111 SER A N 1
ATOM 877 C CA . SER A 1 111 ? 44.313 31.843 -16.444 1.00 46.91 111 SER A CA 1
ATOM 878 C C . SER A 1 111 ? 44.759 32.933 -17.422 1.00 46.91 111 SER A C 1
ATOM 880 O O . SER A 1 111 ? 45.628 32.669 -18.248 1.00 46.91 111 SER A O 1
ATOM 882 N N . ASN A 1 112 ? 44.249 34.158 -17.267 1.00 35.53 112 ASN A N 1
ATOM 883 C CA . ASN A 1 112 ? 45.067 35.369 -17.352 1.00 35.53 112 ASN A CA 1
ATOM 884 C C . ASN A 1 112 ? 44.366 36.578 -16.706 1.00 35.53 112 ASN A C 1
ATOM 886 O O . ASN A 1 112 ? 43.261 36.954 -17.075 1.00 35.53 112 ASN A O 1
ATOM 890 N N . GLU A 1 113 ? 45.089 37.143 -15.737 1.00 31.66 113 GLU A N 1
ATOM 891 C CA . GLU A 1 113 ? 45.096 38.524 -15.238 1.00 31.66 113 GLU A CA 1
ATOM 892 C C . GLU A 1 113 ? 43.792 39.195 -14.764 1.00 31.66 113 GLU A C 1
ATOM 894 O O . GLU A 1 113 ? 42.954 39.676 -15.520 1.00 31.66 113 GLU A O 1
ATOM 899 N N . ILE A 1 114 ? 43.734 39.372 -13.440 1.00 41.50 114 ILE A N 1
ATOM 900 C CA . ILE A 1 114 ? 42.954 40.403 -12.748 1.00 41.50 114 ILE A CA 1
ATOM 901 C C . ILE A 1 114 ? 43.517 41.787 -13.130 1.00 41.50 114 ILE A C 1
ATOM 903 O O . ILE A 1 114 ? 44.728 41.994 -13.020 1.00 41.50 114 ILE A O 1
ATOM 907 N N . PRO A 1 115 ? 42.657 42.782 -13.416 1.00 39.91 115 PRO A N 1
ATOM 908 C CA . PRO A 1 115 ? 42.757 43.996 -12.611 1.00 39.91 115 PRO A CA 1
ATOM 909 C C . PRO A 1 115 ? 41.404 44.527 -12.112 1.00 39.91 115 PRO A C 1
ATOM 911 O O . PRO A 1 115 ? 40.463 44.728 -12.867 1.00 39.91 115 PRO A O 1
ATOM 914 N N . ALA A 1 116 ? 41.421 44.824 -10.810 1.00 33.53 116 ALA A N 1
ATOM 915 C CA . ALA A 1 116 ? 40.683 45.844 -10.065 1.00 33.53 116 ALA A CA 1
ATOM 916 C C . ALA A 1 116 ? 39.145 45.913 -10.170 1.00 33.53 116 ALA A C 1
ATOM 918 O O . ALA A 1 116 ? 38.549 46.275 -11.179 1.00 33.53 116 ALA A O 1
ATOM 919 N N . ALA A 1 117 ? 38.530 45.694 -9.007 1.00 43.03 117 ALA A N 1
ATOM 920 C CA . ALA A 1 117 ? 37.120 45.883 -8.712 1.00 43.03 117 ALA A CA 1
ATOM 921 C C . ALA A 1 117 ? 36.569 47.254 -9.146 1.00 43.03 117 ALA A C 1
ATOM 923 O O . ALA A 1 117 ? 37.082 48.301 -8.748 1.00 43.03 117 ALA A O 1
ATOM 924 N N . GLN A 1 118 ? 35.428 47.234 -9.836 1.00 36.28 118 GLN A N 1
ATOM 925 C CA . GLN A 1 118 ? 34.425 48.288 -9.730 1.00 36.28 118 GLN A CA 1
ATOM 926 C C . GLN A 1 118 ? 33.115 47.670 -9.243 1.00 36.28 118 GLN A C 1
ATOM 928 O O . GLN A 1 118 ? 32.512 46.821 -9.892 1.00 36.28 118 GLN A O 1
ATOM 933 N N . SER A 1 119 ? 32.735 48.091 -8.038 1.00 46.00 119 SER A N 1
ATOM 934 C CA . SER A 1 119 ? 31.484 47.776 -7.362 1.00 46.00 119 SER A CA 1
ATOM 935 C C . SER A 1 119 ? 30.311 48.323 -8.170 1.00 46.00 119 SER A C 1
ATOM 937 O O . SER A 1 119 ? 30.109 49.536 -8.209 1.00 46.00 119 SER A O 1
ATOM 939 N N . VAL A 1 120 ? 29.523 47.436 -8.773 1.00 39.31 120 VAL A N 1
ATOM 940 C CA . VAL A 1 120 ? 28.159 47.749 -9.203 1.00 39.31 120 VAL A CA 1
ATOM 941 C C . VAL A 1 120 ? 27.239 46.744 -8.525 1.00 39.31 120 VAL A C 1
ATOM 943 O O . VAL A 1 120 ? 27.399 45.534 -8.657 1.00 39.31 120 VAL A O 1
ATOM 946 N N . GLU A 1 121 ? 26.341 47.293 -7.721 1.00 38.00 121 GLU A N 1
ATOM 947 C CA . GLU A 1 121 ? 25.299 46.621 -6.953 1.00 38.00 121 GLU A CA 1
ATOM 948 C C . GLU A 1 121 ? 24.453 45.698 -7.856 1.00 38.00 121 GLU A C 1
ATOM 950 O O . GLU A 1 121 ? 23.995 46.150 -8.911 1.00 38.00 121 GLU A O 1
ATOM 955 N N . PRO A 1 122 ? 24.249 44.412 -7.507 1.00 43.88 122 PRO A N 1
ATOM 956 C CA . PRO A 1 122 ? 23.384 43.544 -8.293 1.00 43.88 122 PRO A CA 1
ATOM 957 C C . PRO A 1 122 ? 21.911 43.932 -8.073 1.00 43.88 122 PRO A C 1
ATOM 959 O O . PRO A 1 122 ? 21.508 44.169 -6.931 1.00 43.88 122 PRO A O 1
ATOM 962 N N . PRO A 1 123 ? 21.078 43.979 -9.130 1.00 42.16 123 PRO A N 1
ATOM 963 C CA . PRO A 1 123 ? 19.643 44.147 -8.957 1.00 42.16 123 PRO A CA 1
ATOM 964 C C . PRO A 1 123 ? 19.061 42.935 -8.214 1.00 42.16 123 PRO A C 1
ATOM 966 O O . PRO A 1 123 ? 19.541 41.810 -8.358 1.00 42.16 123 PRO A O 1
ATOM 969 N N . ALA A 1 124 ? 18.035 43.194 -7.400 1.00 41.44 124 ALA A N 1
ATOM 970 C CA . ALA A 1 124 ?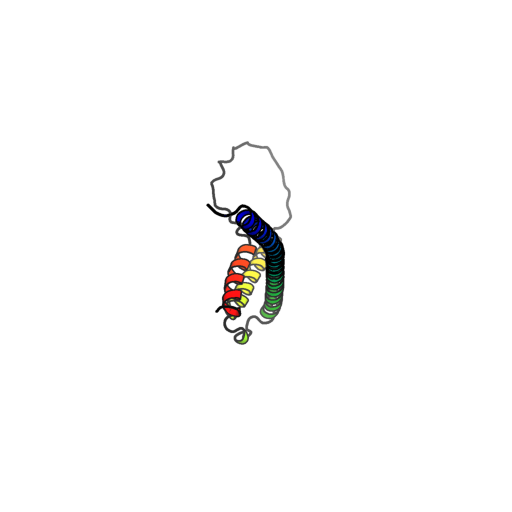 17.354 42.216 -6.556 1.00 41.44 124 ALA A CA 1
ATOM 971 C C . ALA A 1 124 ? 16.981 40.919 -7.309 1.00 41.44 124 ALA A C 1
ATOM 973 O O . ALA A 1 124 ? 16.622 40.986 -8.491 1.00 41.44 124 ALA A O 1
ATOM 974 N N . PRO A 1 125 ? 17.009 39.748 -6.641 1.00 40.00 125 PRO A N 1
ATOM 975 C CA . PRO A 1 125 ? 16.586 38.501 -7.259 1.00 40.00 125 PRO A CA 1
ATOM 976 C C . PRO A 1 125 ? 15.108 38.614 -7.636 1.00 40.00 125 PRO A C 1
ATOM 978 O O . PRO A 1 125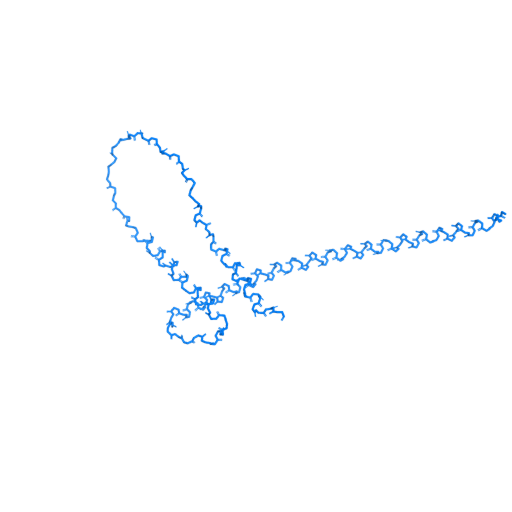 ? 14.241 38.803 -6.785 1.00 40.00 125 PRO A O 1
ATOM 981 N N . SER A 1 126 ? 14.838 38.544 -8.938 1.00 39.66 126 SER A N 1
ATOM 982 C CA . SER A 1 126 ? 13.489 38.325 -9.442 1.00 39.66 126 SER A CA 1
ATOM 983 C C . SER A 1 126 ? 13.086 36.901 -9.083 1.00 39.66 126 SER A C 1
ATOM 985 O O . SER A 1 126 ? 13.822 35.967 -9.399 1.00 39.66 126 SER A O 1
ATOM 987 N N . ASP A 1 127 ? 11.932 36.757 -8.433 1.00 46.78 127 ASP A N 1
ATOM 988 C CA . ASP A 1 127 ? 11.209 35.495 -8.279 1.00 46.78 127 ASP A CA 1
ATOM 989 C C . ASP A 1 127 ? 11.038 34.847 -9.662 1.00 46.78 127 ASP A C 1
ATOM 991 O O . ASP A 1 127 ? 10.129 35.175 -10.426 1.00 46.78 127 ASP A O 1
ATOM 995 N N . GLN A 1 128 ? 11.941 33.937 -10.012 1.00 37.62 128 GLN A N 1
ATOM 996 C CA . GLN A 1 128 ? 11.737 32.985 -11.088 1.00 37.62 128 GLN A CA 1
ATOM 997 C C . GLN A 1 128 ? 11.756 31.599 -10.472 1.00 37.62 128 GLN A C 1
ATOM 999 O O . GLN A 1 128 ? 12.726 31.190 -9.835 1.00 37.62 128 GLN A O 1
ATOM 1004 N N . GLY A 1 129 ? 10.607 30.941 -10.626 1.00 35.06 129 GLY A N 1
ATOM 1005 C CA . GLY A 1 129 ? 10.275 29.652 -10.058 1.00 35.06 129 GLY A CA 1
ATOM 1006 C C . GLY A 1 129 ? 11.415 28.655 -10.174 1.00 35.06 129 GLY 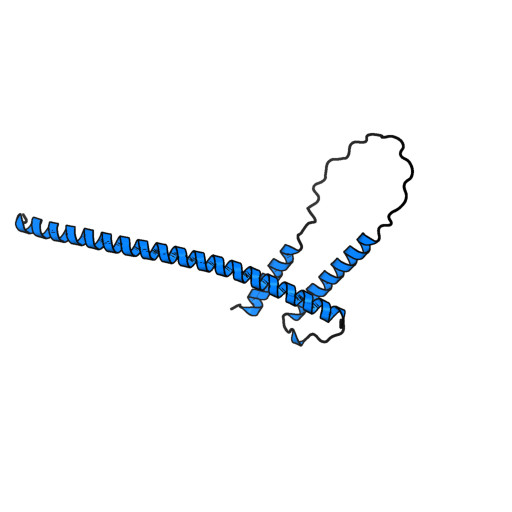A C 1
ATOM 1007 O O . GLY A 1 129 ? 12.019 28.471 -11.228 1.00 35.06 129 GLY A O 1
ATOM 1008 N N . ASN A 1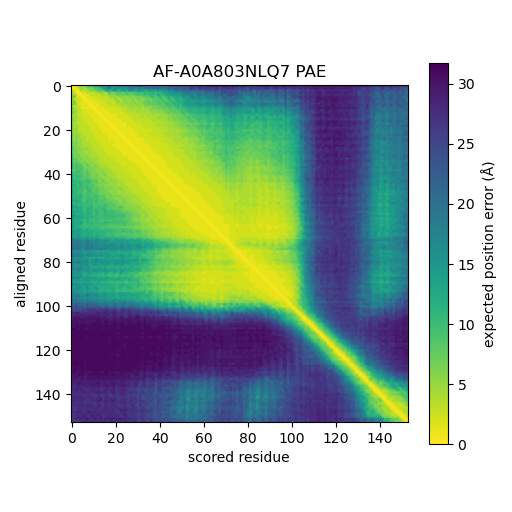 130 ? 11.669 28.031 -9.036 1.00 33.06 130 ASN A N 1
ATOM 1009 C CA . ASN A 1 130 ? 12.538 26.894 -8.838 1.00 33.06 130 ASN A CA 1
ATOM 1010 C C . ASN A 1 130 ? 12.402 25.864 -9.991 1.00 33.06 130 ASN A C 1
ATOM 1012 O O . ASN A 1 130 ? 11.330 25.275 -10.119 1.00 33.06 130 ASN A O 1
ATOM 1016 N N . PRO A 1 131 ? 13.436 25.622 -10.824 1.00 40.47 131 PRO A N 1
ATOM 1017 C CA . PRO A 1 131 ? 13.412 24.561 -11.832 1.00 40.47 131 PRO A CA 1
ATOM 1018 C C . PRO A 1 131 ? 13.848 23.203 -11.261 1.00 40.47 131 PRO A C 1
ATOM 1020 O O . PRO A 1 131 ? 13.919 22.224 -11.999 1.00 40.47 131 PRO A O 1
ATOM 1023 N N . TYR A 1 132 ? 14.132 23.114 -9.957 1.00 38.31 132 TYR A N 1
ATOM 1024 C CA . TYR A 1 132 ? 14.404 21.843 -9.294 1.00 38.31 132 TYR A CA 1
ATOM 1025 C C . TYR A 1 132 ? 13.088 21.126 -8.989 1.00 38.31 132 TYR A C 1
ATOM 1027 O O . TYR A 1 132 ? 12.627 21.078 -7.850 1.00 38.31 132 TYR A O 1
ATOM 1035 N N . GLN A 1 133 ? 12.468 20.580 -10.031 1.00 42.16 133 GLN A N 1
ATOM 1036 C CA . GLN A 1 133 ? 11.527 19.487 -9.863 1.00 42.16 133 GLN A CA 1
ATOM 1037 C C . GLN A 1 133 ? 12.371 18.219 -9.752 1.00 42.16 133 GLN A C 1
ATOM 1039 O O . GLN A 1 133 ? 12.964 17.770 -10.732 1.00 42.16 133 GLN A O 1
ATOM 1044 N N . GLU A 1 134 ? 12.529 17.727 -8.522 1.00 37.78 134 GLU A N 1
ATOM 1045 C CA . GLU A 1 134 ? 13.314 16.528 -8.249 1.00 37.78 134 GLU A CA 1
ATOM 1046 C C . GLU A 1 134 ? 12.843 15.363 -9.136 1.00 37.78 134 GLU A C 1
ATOM 1048 O O . GLU A 1 134 ? 11.635 15.115 -9.222 1.00 37.78 134 GLU A O 1
ATOM 1053 N N . PRO A 1 135 ? 13.763 14.592 -9.744 1.00 42.59 135 PRO A N 1
ATOM 1054 C CA . PRO A 1 135 ? 13.409 13.414 -10.538 1.00 42.59 135 PRO A CA 1
ATOM 1055 C C . PRO A 1 135 ? 12.628 12.352 -9.736 1.00 42.59 135 PRO A C 1
ATOM 1057 O O . PRO A 1 135 ? 11.972 11.499 -10.330 1.00 42.59 135 PRO A O 1
ATOM 1060 N N . GLY A 1 136 ? 12.619 12.436 -8.399 1.00 36.66 136 GLY A N 1
ATOM 1061 C CA . GLY A 1 136 ? 11.816 11.578 -7.524 1.00 36.66 136 GLY A CA 1
ATOM 1062 C C . GLY A 1 136 ? 10.299 11.800 -7.610 1.00 36.66 136 GLY A C 1
ATOM 1063 O O . GLY A 1 136 ? 9.541 10.875 -7.333 1.00 36.66 136 GLY A O 1
ATOM 1064 N N . LEU A 1 137 ? 9.828 12.976 -8.046 1.00 38.66 137 LEU A N 1
ATOM 1065 C CA . LEU A 1 137 ? 8.387 13.246 -8.184 1.00 38.66 137 LEU A CA 1
ATOM 1066 C C . LEU A 1 137 ? 7.764 12.553 -9.403 1.00 38.66 137 LEU A C 1
ATOM 1068 O O . LEU A 1 137 ? 6.591 12.191 -9.360 1.00 38.66 137 LEU A O 1
ATOM 1072 N N . LEU A 1 138 ? 8.544 12.325 -10.466 1.00 47.78 138 LEU A N 1
ATOM 1073 C CA . LEU A 1 138 ? 8.070 11.592 -11.643 1.00 47.78 138 LEU A CA 1
ATOM 1074 C C . LEU A 1 138 ? 7.848 10.114 -11.310 1.00 47.78 138 LEU A C 1
ATOM 1076 O O . LEU A 1 138 ? 6.814 9.559 -11.667 1.00 47.78 138 LEU A O 1
ATOM 1080 N N . LEU A 1 139 ? 8.767 9.493 -10.564 1.00 47.56 139 LEU A N 1
ATOM 1081 C CA . LEU A 1 139 ? 8.642 8.101 -10.114 1.00 47.56 139 LEU A CA 1
ATOM 1082 C C . LEU A 1 139 ? 7.360 7.856 -9.300 1.00 47.56 139 LEU A C 1
ATOM 1084 O O . LEU A 1 139 ? 6.710 6.832 -9.497 1.00 47.56 139 LEU A O 1
ATOM 1088 N N . PHE A 1 140 ? 6.950 8.813 -8.462 1.00 44.59 140 PHE A N 1
ATOM 1089 C CA . PHE A 1 140 ? 5.743 8.706 -7.634 1.00 44.59 140 PHE A CA 1
ATOM 1090 C C . PHE A 1 140 ? 4.437 8.738 -8.460 1.00 44.59 140 PHE A C 1
ATOM 1092 O O . PHE A 1 140 ? 3.495 7.984 -8.193 1.00 44.59 140 PHE A O 1
ATOM 1099 N N . GLU A 1 141 ? 4.382 9.560 -9.517 1.00 47.41 141 GLU A N 1
ATOM 1100 C CA . GLU A 1 141 ? 3.248 9.565 -10.457 1.00 47.41 141 GLU A CA 1
ATOM 1101 C C . GLU A 1 141 ? 3.221 8.301 -11.334 1.00 47.41 141 GLU A C 1
ATOM 1103 O O . GLU A 1 141 ? 2.147 7.737 -11.569 1.00 47.41 141 GLU A O 1
ATOM 1108 N N . TYR A 1 142 ? 4.388 7.789 -11.746 1.00 53.22 142 TYR A N 1
ATOM 1109 C CA . TYR A 1 142 ? 4.485 6.516 -12.470 1.00 53.22 142 TYR A CA 1
ATOM 1110 C C . TYR A 1 142 ? 4.058 5.322 -11.606 1.00 53.22 142 TYR A C 1
ATOM 1112 O O . TYR A 1 142 ? 3.397 4.415 -12.113 1.00 53.22 142 TYR A O 1
ATOM 1120 N N . PHE A 1 143 ? 4.356 5.339 -10.304 1.00 51.72 143 PHE A N 1
ATOM 1121 C CA . PHE A 1 143 ? 3.938 4.299 -9.362 1.00 51.72 143 PHE A CA 1
ATOM 1122 C C . PHE A 1 143 ? 2.415 4.248 -9.198 1.00 51.72 143 PHE A C 1
ATOM 1124 O O . PHE A 1 143 ? 1.823 3.169 -9.217 1.00 51.72 143 PHE A O 1
ATOM 1131 N N . SER A 1 144 ? 1.758 5.413 -9.140 1.00 49.72 144 SER A N 1
ATOM 1132 C CA . SER A 1 144 ? 0.292 5.501 -9.079 1.00 49.72 144 SER A CA 1
ATOM 1133 C C . SER A 1 144 ? -0.382 4.907 -10.326 1.00 49.72 144 SER A C 1
ATOM 1135 O O . SER A 1 144 ? -1.413 4.248 -10.215 1.00 49.72 144 SER A O 1
ATOM 1137 N N . LEU A 1 145 ? 0.217 5.073 -11.511 1.00 50.72 145 LEU A N 1
ATOM 1138 C CA . LEU A 1 145 ? -0.252 4.446 -12.754 1.00 50.72 145 LEU A CA 1
ATOM 1139 C C . LEU A 1 145 ? 0.029 2.935 -12.790 1.00 50.72 145 LEU A C 1
ATOM 1141 O O . LEU A 1 145 ? -0.844 2.161 -13.178 1.00 50.72 145 LEU A O 1
ATOM 1145 N N . PHE A 1 146 ? 1.208 2.498 -12.341 1.00 52.72 146 PHE A N 1
ATOM 1146 C CA . PHE A 1 146 ? 1.596 1.083 -12.340 1.00 52.72 146 PHE A CA 1
ATOM 1147 C C . PHE A 1 146 ? 0.776 0.254 -11.338 1.00 52.72 146 PHE A C 1
ATOM 1149 O O . PHE A 1 146 ? 0.349 -0.856 -11.656 1.00 52.72 146 PHE A O 1
ATOM 1156 N N . TYR A 1 147 ? 0.487 0.812 -10.158 1.00 47.75 147 TYR A N 1
ATOM 1157 C CA . TYR A 1 147 ? -0.347 0.169 -9.142 1.00 47.75 147 TYR A CA 1
ATOM 1158 C C . TYR A 1 147 ? -1.808 0.051 -9.598 1.00 47.75 147 TYR A C 1
ATOM 1160 O O . TYR A 1 147 ? -2.422 -0.997 -9.423 1.00 47.75 147 TYR A O 1
ATOM 1168 N N . VAL A 1 148 ? -2.362 1.073 -10.260 1.00 49.28 148 VAL A N 1
ATOM 1169 C CA . VAL A 1 148 ? -3.721 1.008 -10.829 1.00 49.28 148 VAL A CA 1
ATOM 1170 C C . VAL A 1 148 ? -3.805 0.005 -11.989 1.00 49.28 148 VAL A C 1
ATOM 1172 O O . VAL A 1 148 ? -4.801 -0.705 -12.088 1.00 49.28 148 VAL A O 1
ATOM 1175 N N . CYS A 1 149 ? -2.767 -0.119 -12.822 1.00 48.56 149 CYS A N 1
ATOM 1176 C CA . CYS A 1 149 ? -2.744 -1.073 -13.939 1.00 48.56 149 CYS A CA 1
ATOM 1177 C C . CYS A 1 149 ? -2.507 -2.534 -13.515 1.00 48.56 149 CYS A C 1
ATOM 1179 O O . CYS A 1 149 ? -3.045 -3.439 -14.148 1.00 48.56 149 CYS A O 1
ATOM 1181 N N . LEU A 1 150 ? -1.716 -2.790 -12.466 1.00 41.75 150 LEU A N 1
ATOM 1182 C CA . LEU A 1 150 ? -1.480 -4.154 -11.972 1.00 41.75 150 LEU A CA 1
ATOM 1183 C C . LEU A 1 150 ? -2.502 -4.613 -10.923 1.00 41.75 150 LEU A C 1
ATOM 1185 O O . LEU A 1 150 ? -2.705 -5.819 -10.781 1.00 41.75 150 LEU A O 1
ATOM 1189 N N . PHE A 1 151 ? -3.129 -3.684 -10.192 1.00 43.50 151 PHE A N 1
ATOM 1190 C CA . PHE A 1 151 ? -3.920 -4.005 -8.999 1.00 43.50 151 PHE A CA 1
ATOM 1191 C C . PHE A 1 151 ? -5.288 -3.302 -8.891 1.00 43.50 151 PHE A C 1
ATOM 1193 O O . PHE A 1 151 ? -5.883 -3.360 -7.815 1.00 43.50 151 PHE A O 1
ATOM 1200 N N . GLY A 1 152 ? -5.830 -2.663 -9.939 1.00 35.94 152 GLY A N 1
ATOM 1201 C CA . GLY A 1 152 ? -7.142 -1.999 -9.843 1.00 35.94 152 GLY A CA 1
ATOM 1202 C C . GLY A 1 152 ? -8.159 -2.343 -10.941 1.00 35.94 152 GLY A C 1
ATOM 1203 O O . GLY A 1 152 ? -7.789 -2.391 -12.113 1.00 35.94 152 GLY A O 1
ATOM 1204 N N . PRO A 1 153 ? -9.471 -2.383 -10.623 1.00 45.62 153 PRO A N 1
ATOM 1205 C CA . PRO A 1 153 ? -10.121 -2.983 -9.447 1.00 45.62 153 PRO A CA 1
ATOM 1206 C C . PRO A 1 153 ? -10.210 -4.522 -9.499 1.00 45.62 153 PRO A C 1
ATOM 1208 O O . PRO A 1 153 ? -10.167 -5.101 -10.607 1.00 45.62 153 PRO A O 1
#

Solvent-accessible surface area (backbone atoms only — not comparable to full-atom values): 9366 Å² total; per-residue (Å²): 129,85,52,73,70,54,55,54,52,52,49,52,52,51,55,48,52,56,49,53,52,51,52,52,51,52,52,52,50,54,51,52,52,53,50,54,51,51,53,52,54,50,51,54,51,49,58,52,47,52,53,50,51,53,52,52,51,50,53,52,50,52,56,46,38,58,52,36,73,77,41,76,87,60,90,58,71,88,48,56,87,53,36,60,61,60,49,52,50,42,54,51,52,52,54,49,54,54,51,53,56,62,64,70,66,64,84,90,79,80,92,79,80,89,80,79,90,77,93,71,85,77,79,77,87,72,94,66,80,81,82,80,72,57,76,67,61,56,55,55,57,51,47,57,52,50,49,42,72,77,70,54,133

Foldseek 3Di:
DDDPVVVVVVVVVVVVVVVVVVVVVVVVVVVVVVVVVVVVVVVVVVVVVLVVVLVVVVVVLVVLLVVCVVPVVDDPCVCPPCVVVSVVSNVVVVVVVVVVVVVVPDDDDDDDDDDDDDDDDDPDDDPDDDPPPDPVVVSVVVVVVVCCVVPND

Organism: Cannabis sativa (NCBI:txid3483)

Mean predicted aligned error: 16.11 Å

Nearest PDB structures (foldseek):
  6o35-assembly1_B-2  TM=4.173E-01  e=4.663E+00  synthetic construct
  7ung-assembly1_B0  TM=3.164E-01  e=3.549E+00  Homo sapiens
  7ung-assembly1_B9  TM=3.367E-01  e=4.992E+00  Homo sapiens
  8otz-assembly1_D9  TM=3.585E-01  e=9.881E+00  Bos taurus